Protein AF-A0A7R9KP83-F1 (afdb_monomer_lite)

pLDDT: mean 78.44, std 15.27, range [39.84, 94.88]

Secondary structure (DSSP, 8-state):
-B-SS--HHHHHHHHT-TTSPTT---B-TTS-HHHHHHHHHHT-SSGGGSPPHHHHHHHHHHHHHHTT----SSSS--

Organism: NCBI:txid1979941

Structure (mmCIF, N/CA/C/O backbone):
data_AF-A0A7R9KP83-F1
#
_entry.id   AF-A0A7R9KP83-F1
#
loop_
_atom_site.group_PDB
_atom_site.id
_atom_site.type_symbol
_atom_site.label_atom_id
_atom_site.label_alt_id
_atom_site.label_comp_id
_atom_site.label_asym_id
_atom_site.label_entity_id
_atom_site.label_seq_id
_atom_site.pdbx_PDB_ins_code
_atom_site.Cartn_x
_atom_site.Cartn_y
_atom_site.Cartn_z
_atom_site.occupancy
_atom_site.B_iso_or_equiv
_atom_site.auth_seq_id
_atom_site.auth_comp_id
_atom_site.auth_asym_id
_atom_site.auth_atom_id
_atom_site.pdbx_PDB_model_num
ATOM 1 N N . TRP A 1 1 ? -12.620 -0.789 -6.734 1.00 64.88 1 TRP A N 1
ATOM 2 C CA . TRP A 1 1 ? -11.482 -0.603 -5.805 1.00 64.88 1 TRP A CA 1
ATOM 3 C C . TRP A 1 1 ? -11.801 0.356 -4.657 1.00 64.88 1 TRP A C 1
ATOM 5 O O . TRP A 1 1 ? -11.210 0.186 -3.604 1.00 64.88 1 TRP A O 1
ATOM 15 N N . TYR A 1 2 ? -12.753 1.293 -4.777 1.00 67.31 2 TYR A N 1
ATOM 16 C CA . TYR A 1 2 ? -13.212 2.124 -3.651 1.00 67.31 2 TYR A CA 1
ATOM 17 C C . TYR A 1 2 ? -14.596 1.673 -3.157 1.00 67.31 2 TYR A C 1
ATOM 19 O O . TYR A 1 2 ? -15.530 1.588 -3.951 1.00 67.31 2 TYR A O 1
ATOM 27 N N . PHE A 1 3 ? -14.707 1.336 -1.868 1.00 71.19 3 PHE A N 1
ATOM 28 C CA . PHE A 1 3 ? -15.940 0.821 -1.244 1.00 71.19 3 PHE A CA 1
ATOM 29 C C . PHE A 1 3 ? -16.463 1.721 -0.107 1.00 71.19 3 PHE A C 1
ATOM 31 O O . PHE A 1 3 ? -17.353 1.309 0.636 1.00 71.19 3 PHE A O 1
ATOM 38 N N . GLY A 1 4 ? -15.932 2.942 0.028 1.00 71.94 4 GLY A N 1
ATOM 39 C CA . GLY A 1 4 ? -16.373 3.920 1.025 1.00 71.94 4 GLY A CA 1
ATOM 40 C C . GLY A 1 4 ? -16.177 3.447 2.473 1.00 71.94 4 GLY A C 1
ATOM 41 O O . GLY A 1 4 ? -15.158 2.830 2.817 1.00 71.94 4 GLY A O 1
ATOM 42 N N . LYS A 1 5 ? -17.167 3.714 3.336 1.00 72.75 5 LYS A N 1
ATOM 43 C CA . LYS A 1 5 ? -17.207 3.290 4.750 1.00 72.75 5 LYS A CA 1
ATOM 44 C C . LYS A 1 5 ? -17.477 1.790 4.900 1.00 72.75 5 LYS A C 1
ATOM 46 O O . LYS A 1 5 ? -18.532 1.387 5.377 1.00 72.75 5 LYS A O 1
ATOM 51 N N . ILE A 1 6 ? -16.509 0.959 4.528 1.00 79.25 6 ILE A N 1
ATOM 52 C CA . ILE A 1 6 ? -16.542 -0.487 4.774 1.00 79.25 6 ILE A CA 1
ATOM 53 C C . ILE A 1 6 ? -15.698 -0.847 6.004 1.00 79.25 6 ILE A C 1
ATOM 55 O O . ILE A 1 6 ? -14.548 -0.409 6.149 1.00 79.25 6 ILE A O 1
ATOM 59 N N . LYS A 1 7 ? -16.257 -1.652 6.917 1.00 78.94 7 LYS A N 1
ATOM 60 C CA . LYS A 1 7 ? -15.519 -2.121 8.102 1.00 78.94 7 LYS A CA 1
ATOM 61 C C . LYS A 1 7 ? -14.435 -3.124 7.700 1.00 78.94 7 LYS A C 1
ATOM 63 O O . LYS A 1 7 ? -14.535 -3.780 6.668 1.00 78.94 7 LYS A O 1
ATOM 68 N N . ARG A 1 8 ? -13.401 -3.291 8.539 1.00 77.19 8 ARG A N 1
ATOM 69 C CA . ARG A 1 8 ? -12.306 -4.256 8.287 1.00 77.19 8 ARG A CA 1
ATOM 70 C C . ARG A 1 8 ? -12.832 -5.662 7.986 1.00 77.19 8 ARG A C 1
ATOM 72 O O . ARG A 1 8 ? -12.454 -6.245 6.982 1.00 77.19 8 ARG A O 1
ATOM 79 N N . VAL A 1 9 ? -13.745 -6.147 8.822 1.00 81.81 9 VAL A N 1
ATOM 80 C CA . VAL A 1 9 ? -14.32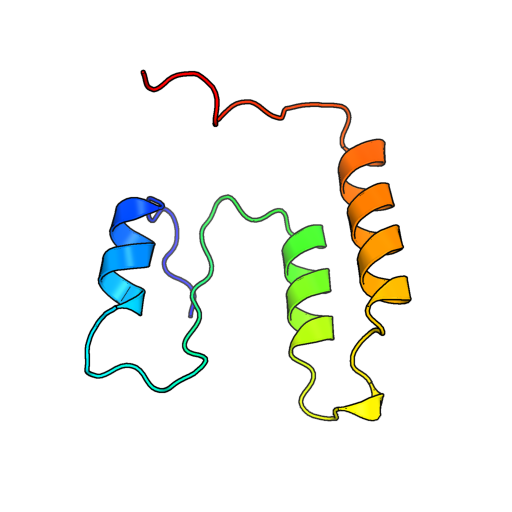7 -7.492 8.708 1.00 81.81 9 VAL A CA 1
ATOM 81 C C . VAL A 1 9 ? -15.083 -7.676 7.389 1.00 81.81 9 VAL A C 1
ATOM 83 O O . VAL A 1 9 ? -15.038 -8.736 6.774 1.00 81.81 9 VAL A O 1
ATOM 86 N N . GLU A 1 10 ? -15.774 -6.640 6.919 1.00 84.38 10 GLU A N 1
ATOM 87 C CA . GLU A 1 10 ? -16.493 -6.689 5.644 1.00 84.38 10 GLU A CA 1
ATOM 88 C C . GLU A 1 10 ? -15.535 -6.631 4.453 1.00 84.38 10 GLU A C 1
ATOM 90 O O . GLU A 1 10 ? -15.748 -7.325 3.461 1.00 84.38 10 GLU A O 1
ATOM 95 N N . ALA A 1 11 ? -14.460 -5.848 4.560 1.00 83.19 11 ALA A N 1
ATOM 96 C CA . ALA A 1 11 ? -13.402 -5.813 3.561 1.00 83.19 11 ALA A CA 1
ATOM 97 C C . ALA A 1 11 ? -12.697 -7.171 3.425 1.00 83.19 11 ALA A C 1
ATOM 99 O O . ALA A 1 11 ? -12.498 -7.634 2.307 1.00 83.19 11 ALA A O 1
ATOM 100 N N . GLU A 1 12 ? -12.384 -7.837 4.540 1.00 84.38 12 GLU A N 1
ATOM 101 C CA . GLU A 1 12 ? -11.795 -9.183 4.539 1.00 84.38 12 GLU A CA 1
ATOM 102 C C . GLU A 1 12 ? -12.716 -10.186 3.836 1.00 84.38 12 GLU A C 1
ATOM 104 O O . GLU A 1 12 ? -12.278 -10.879 2.922 1.00 84.38 12 GLU A O 1
ATOM 109 N N . LYS A 1 13 ? -14.016 -10.189 4.163 1.00 88.25 13 LYS A N 1
ATOM 110 C CA . LYS A 1 13 ? -15.001 -11.038 3.472 1.00 88.25 13 LYS A CA 1
ATOM 111 C C . LYS A 1 13 ? -15.042 -10.785 1.965 1.00 88.25 13 LYS A C 1
ATOM 113 O O . LYS A 1 13 ? -15.160 -11.737 1.205 1.00 88.25 13 LYS A O 1
ATOM 118 N N . LYS A 1 14 ? -14.942 -9.523 1.5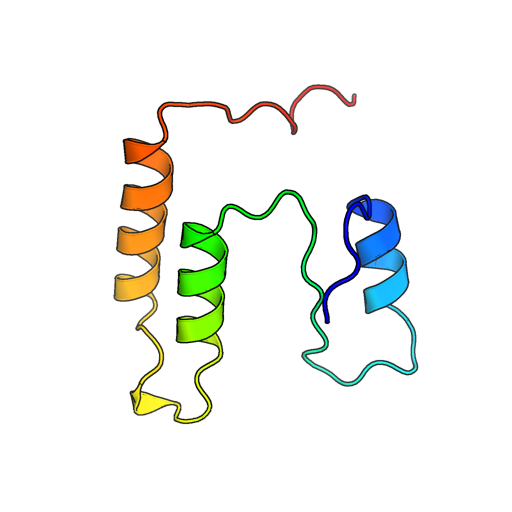32 1.00 86.06 14 LYS A N 1
ATOM 119 C CA . LYS A 1 14 ? -14.942 -9.169 0.105 1.00 86.06 14 LYS A CA 1
ATOM 120 C C . LYS A 1 14 ? -13.665 -9.578 -0.615 1.00 86.06 14 LYS A C 1
ATOM 122 O O . LYS A 1 14 ? -13.759 -9.960 -1.772 1.00 86.06 14 LYS A O 1
ATOM 127 N N . LEU A 1 15 ? -12.502 -9.487 0.031 1.00 86.38 15 LEU A N 1
ATOM 128 C CA . LEU A 1 15 ? -11.217 -9.875 -0.564 1.00 86.38 15 LEU A CA 1
ATOM 129 C C . LEU A 1 15 ? -11.053 -11.395 -0.654 1.00 86.38 15 LEU A C 1
ATOM 131 O O . LEU A 1 15 ? -10.419 -11.877 -1.585 1.00 86.38 15 LEU A O 1
ATOM 135 N N . LEU A 1 16 ? -11.666 -12.142 0.265 1.00 87.81 16 LEU A N 1
ATOM 136 C CA . LEU A 1 16 ? -11.624 -13.607 0.303 1.00 87.81 16 LEU A CA 1
ATOM 137 C C . LEU A 1 16 ? -12.612 -14.294 -0.656 1.00 87.81 16 LEU A C 1
ATOM 139 O O . LEU A 1 16 ? -12.706 -15.521 -0.648 1.00 87.81 16 LEU A O 1
ATOM 143 N N . LEU A 1 17 ? -13.364 -13.539 -1.465 1.00 87.06 17 LEU A N 1
ATOM 144 C CA . LEU A 1 17 ? -14.231 -14.126 -2.487 1.00 87.06 17 LEU A CA 1
ATOM 145 C C . LEU A 1 17 ? -13.394 -14.881 -3.522 1.00 87.06 17 LEU A C 1
ATOM 147 O O . LEU A 1 17 ? -12.382 -14.373 -4.002 1.00 87.06 17 LEU A O 1
ATOM 151 N N . VAL A 1 18 ? -13.846 -16.085 -3.883 1.00 87.56 18 VAL A N 1
ATOM 152 C CA . VAL A 1 18 ? -13.120 -16.989 -4.792 1.00 87.56 18 VAL A CA 1
ATOM 153 C C . VAL A 1 18 ? -12.989 -16.424 -6.211 1.00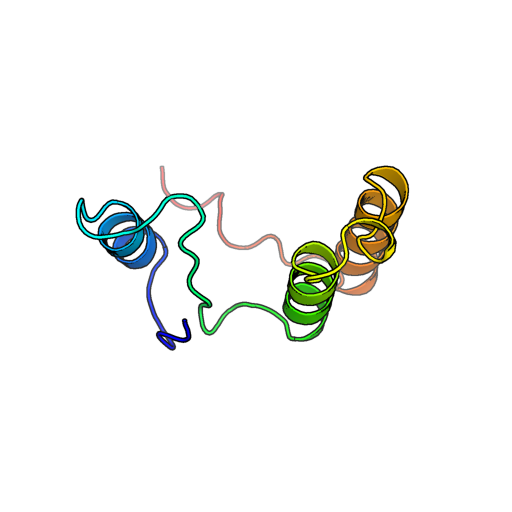 87.56 18 VAL A C 1
ATOM 155 O O . VAL A 1 18 ? -12.156 -16.879 -6.985 1.00 87.56 18 VAL A O 1
ATOM 158 N N . GLU A 1 19 ? -13.817 -15.434 -6.547 1.00 90.50 19 GLU A N 1
ATOM 159 C CA . GLU A 1 19 ? -13.814 -14.748 -7.839 1.00 90.50 19 GLU A CA 1
ATOM 160 C C . GLU A 1 19 ? -12.683 -13.719 -7.962 1.00 90.50 19 GLU A C 1
ATOM 162 O O . GLU A 1 19 ? -12.410 -13.237 -9.060 1.00 90.50 19 GLU A O 1
ATOM 167 N N . ASN A 1 20 ? -12.036 -13.348 -6.852 1.00 85.81 20 ASN A N 1
ATOM 168 C CA . ASN A 1 20 ? -10.973 -12.355 -6.878 1.00 85.81 20 ASN A CA 1
ATOM 169 C C . ASN A 1 20 ? -9.663 -12.953 -7.387 1.00 85.81 20 ASN A C 1
ATOM 171 O O . ASN A 1 20 ? -9.185 -13.979 -6.904 1.00 85.81 20 ASN A O 1
ATOM 175 N N . GLU A 1 21 ? -9.024 -12.233 -8.303 1.00 87.88 21 GLU A N 1
ATOM 176 C CA . GLU A 1 21 ? -7.668 -12.548 -8.731 1.00 87.88 21 GLU A CA 1
ATOM 177 C C . GLU A 1 21 ? -6.646 -12.281 -7.618 1.00 87.88 21 GLU A C 1
ATOM 179 O O . GLU A 1 21 ? -6.829 -11.433 -6.734 1.00 87.88 21 GLU A O 1
ATOM 184 N N . HIS A 1 22 ? -5.520 -12.990 -7.684 1.00 79.62 22 HIS A N 1
ATOM 185 C CA . HIS A 1 22 ? -4.413 -12.761 -6.769 1.00 79.62 22 HIS A CA 1
ATOM 186 C C . HIS A 1 22 ? -3.908 -11.315 -6.898 1.00 79.62 22 HIS A C 1
ATOM 188 O O . HIS A 1 22 ? -3.547 -10.863 -7.982 1.00 79.62 22 HIS A O 1
ATOM 194 N N . GLY A 1 23 ? -3.840 -10.599 -5.774 1.00 79.31 23 GLY A N 1
ATOM 195 C CA . GLY A 1 23 ? -3.503 -9.172 -5.754 1.00 79.31 23 GLY A CA 1
ATOM 196 C C . GLY A 1 23 ? -4.714 -8.235 -5.797 1.00 79.31 23 GLY A C 1
ATOM 197 O O . GLY A 1 23 ? -4.530 -7.024 -5.909 1.00 79.31 23 GLY A O 1
ATOM 198 N N . ALA A 1 24 ? -5.939 -8.758 -5.673 1.00 82.88 24 ALA A N 1
ATOM 199 C CA . ALA A 1 24 ? -7.121 -7.936 -5.450 1.00 82.88 24 ALA A CA 1
ATOM 200 C C . ALA A 1 24 ? -6.957 -7.043 -4.208 1.00 82.88 24 ALA A C 1
ATOM 202 O O . ALA A 1 24 ? -6.507 -7.480 -3.147 1.00 82.88 24 ALA A O 1
ATOM 203 N N .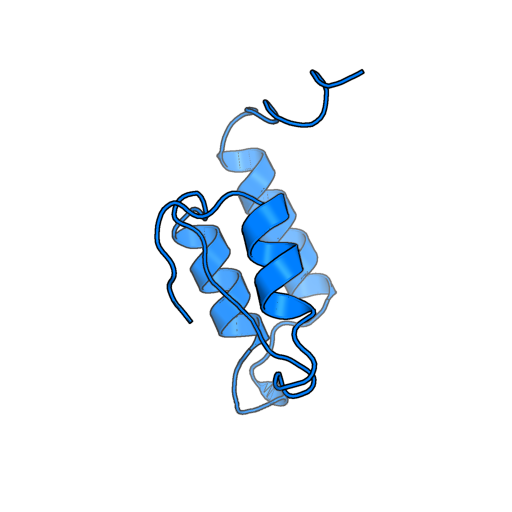 PHE A 1 25 ? -7.350 -5.778 -4.344 1.00 81.75 25 PHE A N 1
ATOM 204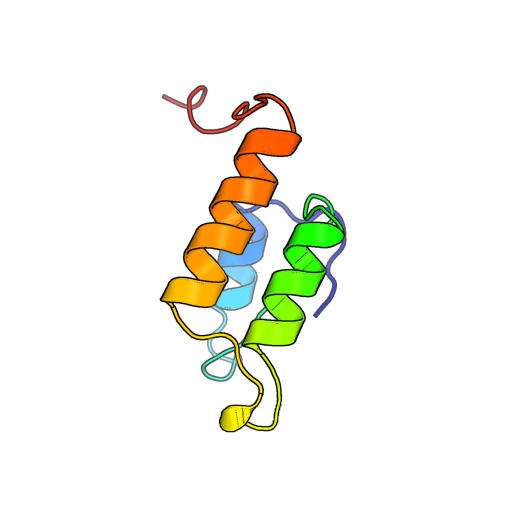 C CA . PHE A 1 25 ? -7.261 -4.777 -3.288 1.00 81.75 25 PHE A CA 1
ATOM 205 C C . PHE A 1 25 ? -8.535 -3.929 -3.229 1.00 81.75 25 PHE A C 1
ATOM 207 O O . PHE A 1 25 ? -9.277 -3.780 -4.206 1.00 81.75 25 PHE A O 1
ATOM 214 N N . LEU A 1 26 ? -8.786 -3.340 -2.061 1.00 78.50 26 LEU A N 1
ATOM 215 C CA . LEU A 1 26 ? -9.848 -2.362 -1.861 1.00 78.50 26 LEU A CA 1
ATOM 216 C C . LEU A 1 26 ? -9.383 -1.238 -0.937 1.00 78.50 26 LEU A C 1
ATOM 218 O O . LEU A 1 26 ? -8.563 -1.444 -0.046 1.00 78.50 26 LEU A O 1
ATOM 222 N N . ILE A 1 27 ? -9.965 -0.061 -1.132 1.00 71.88 27 ILE A N 1
ATOM 223 C CA . ILE A 1 27 ? -9.692 1.170 -0.393 1.00 71.88 27 ILE A CA 1
ATOM 224 C C . ILE A 1 27 ? -10.894 1.469 0.511 1.00 71.88 27 ILE A C 1
ATOM 226 O O . ILE A 1 27 ? -12.049 1.354 0.081 1.00 71.88 27 ILE A O 1
ATOM 230 N N . ARG A 1 28 ? -10.610 1.837 1.766 1.00 73.69 28 ARG A N 1
ATOM 231 C CA . ARG A 1 28 ? -11.595 2.173 2.809 1.00 73.69 28 ARG A CA 1
ATOM 232 C C . ARG A 1 28 ? -11.520 3.661 3.145 1.00 73.69 28 ARG A C 1
ATOM 234 O O . ARG A 1 28 ? -10.430 4.219 3.136 1.00 73.69 28 ARG A O 1
ATOM 241 N N . ASP A 1 29 ? -12.642 4.253 3.548 1.00 66.69 29 ASP A N 1
ATOM 242 C CA . ASP A 1 29 ? -12.759 5.691 3.875 1.00 66.69 29 ASP A CA 1
ATOM 243 C C . ASP A 1 29 ? -11.854 6.204 4.999 1.00 66.69 29 ASP A C 1
ATOM 245 O O . ASP A 1 29 ? -11.690 7.408 5.145 1.00 66.69 29 ASP A O 1
ATOM 249 N N . ARG A 1 30 ? -11.265 5.319 5.808 1.00 68.50 30 ARG A N 1
ATOM 250 C CA . ARG A 1 30 ? -10.330 5.706 6.876 1.00 68.50 30 ARG A CA 1
ATOM 251 C C . ARG A 1 30 ? -8.861 5.613 6.456 1.00 68.50 30 ARG A C 1
ATOM 253 O O . ARG A 1 30 ? -8.015 5.451 7.324 1.00 68.50 30 ARG A O 1
ATOM 260 N N . CYS A 1 31 ? -8.558 5.627 5.157 1.00 72.00 31 CYS A N 1
ATOM 261 C CA . CYS A 1 31 ? -7.176 5.707 4.687 1.00 72.00 31 CYS A CA 1
ATOM 262 C C . CYS A 1 31 ? -6.792 7.183 4.521 1.00 72.00 31 CYS A C 1
ATOM 264 O O . CYS A 1 31 ? -7.384 7.846 3.666 1.00 72.00 31 CYS A O 1
ATOM 266 N N . PRO A 1 32 ? -5.840 7.711 5.309 1.00 82.25 32 PRO A N 1
ATOM 267 C CA . PRO A 1 32 ? -5.315 9.052 5.097 1.00 82.25 32 PRO A CA 1
ATOM 268 C C . PRO A 1 32 ? -4.770 9.184 3.676 1.00 82.25 32 PRO A C 1
ATOM 270 O O . PRO A 1 32 ? -4.156 8.255 3.148 1.00 82.25 32 PRO A O 1
ATOM 273 N N . GLN A 1 33 ? -5.001 10.339 3.055 1.00 80.94 33 GLN A N 1
ATOM 274 C CA . GLN A 1 33 ? -4.615 10.587 1.665 1.00 80.94 33 GLN A CA 1
ATOM 275 C C . GLN A 1 33 ? -3.113 10.333 1.436 1.00 80.94 33 GLN A C 1
ATOM 277 O O . GLN A 1 33 ? -2.745 9.688 0.458 1.00 80.94 33 GLN A O 1
ATOM 282 N N . ALA A 1 34 ? -2.264 10.728 2.388 1.00 84.12 34 ALA A N 1
ATOM 283 C CA . ALA A 1 34 ? -0.822 10.488 2.330 1.00 84.12 34 ALA A CA 1
ATOM 284 C C . ALA A 1 34 ? -0.464 8.988 2.339 1.00 84.12 34 ALA A C 1
ATOM 286 O O . ALA A 1 34 ? 0.379 8.540 1.563 1.00 84.12 34 ALA A O 1
ATOM 287 N N . LEU A 1 35 ? -1.149 8.176 3.152 1.00 84.94 35 LEU A N 1
ATOM 288 C CA . LEU A 1 35 ? -0.941 6.726 3.160 1.00 84.94 35 LEU A CA 1
ATOM 289 C C . LEU A 1 35 ? -1.390 6.087 1.838 1.00 84.94 35 LEU A C 1
ATOM 291 O O . LEU A 1 35 ? -0.750 5.160 1.340 1.00 84.94 35 LEU A O 1
ATOM 295 N N . TYR A 1 36 ? -2.474 6.589 1.246 1.00 84.19 36 TYR A N 1
ATOM 296 C CA . TYR A 1 36 ? -2.937 6.125 -0.058 1.00 84.19 36 TYR A CA 1
ATOM 297 C C . TYR A 1 36 ? -1.935 6.435 -1.181 1.00 84.19 36 TYR A C 1
ATOM 299 O O . TYR A 1 36 ? -1.700 5.590 -2.045 1.00 84.19 36 TYR A O 1
ATOM 307 N N . GLU A 1 37 ? -1.289 7.597 -1.147 1.00 89.25 37 GLU A N 1
ATOM 308 C CA . GLU A 1 37 ? -0.234 7.957 -2.101 1.00 89.25 37 GLU A CA 1
ATOM 309 C C . GLU A 1 37 ? 0.969 7.009 -2.004 1.00 89.25 37 GLU A C 1
ATOM 311 O O . GLU A 1 37 ? 1.424 6.493 -3.026 1.00 89.25 37 GLU A O 1
ATOM 316 N N . ILE A 1 38 ? 1.395 6.658 -0.785 1.00 90.50 38 ILE A N 1
ATOM 317 C CA . ILE A 1 38 ? 2.450 5.655 -0.553 1.00 90.50 38 ILE A CA 1
ATOM 318 C C . ILE A 1 38 ? 2.063 4.285 -1.150 1.00 90.50 38 ILE A C 1
ATOM 320 O O . ILE A 1 38 ? 2.895 3.596 -1.756 1.00 90.50 38 ILE A O 1
ATOM 324 N N . MET A 1 39 ? 0.794 3.876 -1.022 1.00 88.12 39 MET A N 1
ATOM 325 C CA . MET A 1 39 ? 0.296 2.632 -1.628 1.00 88.12 39 MET A CA 1
ATOM 326 C C . MET A 1 39 ? 0.333 2.686 -3.161 1.00 88.12 39 MET A C 1
ATOM 328 O O . MET A 1 39 ? 0.766 1.722 -3.794 1.00 88.12 39 MET A O 1
ATOM 332 N N . LEU A 1 40 ? -0.074 3.805 -3.768 1.00 88.44 40 LEU A N 1
ATOM 333 C CA . LEU A 1 40 ? -0.050 3.980 -5.224 1.00 88.44 40 LEU A CA 1
ATOM 334 C C . LEU A 1 40 ? 1.368 3.907 -5.799 1.00 88.44 40 LEU A C 1
ATOM 336 O O . LEU A 1 40 ? 1.572 3.269 -6.833 1.00 88.44 40 LEU A O 1
ATOM 340 N N . GLU A 1 41 ? 2.351 4.500 -5.122 1.00 91.12 41 GLU A N 1
ATOM 341 C CA . GLU A 1 41 ? 3.760 4.375 -5.507 1.00 91.12 41 GLU A CA 1
ATOM 342 C C . GLU A 1 41 ? 4.245 2.918 -5.445 1.00 91.12 41 GLU A C 1
ATOM 344 O O . GLU A 1 41 ? 4.941 2.436 -6.341 1.00 91.12 41 GLU A O 1
ATOM 349 N N . SER A 1 42 ? 3.830 2.183 -4.411 1.00 91.69 42 SER A N 1
ATOM 350 C CA . SER A 1 42 ? 4.168 0.765 -4.238 1.00 91.69 42 SER A CA 1
ATOM 351 C C . SER A 1 42 ? 3.547 -0.123 -5.325 1.00 91.69 42 SER A C 1
ATOM 353 O O . SER A 1 42 ? 4.129 -1.136 -5.719 1.00 91.69 42 SER A O 1
ATOM 355 N N . TRP A 1 43 ? 2.387 0.267 -5.859 1.00 91.81 43 TRP A N 1
ATOM 356 C CA . TRP A 1 43 ? 1.682 -0.430 -6.940 1.00 91.81 43 TRP A CA 1
ATOM 357 C C . TRP A 1 43 ? 2.022 0.086 -8.341 1.00 91.81 43 TRP A C 1
ATOM 359 O O . TRP A 1 43 ? 1.303 -0.198 -9.302 1.00 91.81 43 TRP A O 1
ATOM 369 N N . HIS A 1 44 ? 3.129 0.813 -8.496 1.00 92.75 44 HIS A N 1
ATOM 370 C CA . HIS A 1 44 ? 3.520 1.345 -9.792 1.00 92.75 44 HIS A CA 1
ATOM 371 C C . HIS A 1 44 ? 3.677 0.226 -10.852 1.00 92.75 44 HIS A C 1
ATOM 373 O O . HIS A 1 44 ? 4.242 -0.844 -10.593 1.00 92.75 44 HIS A O 1
ATOM 379 N N . LYS A 1 45 ? 3.170 0.463 -12.074 1.00 89.19 45 LYS A N 1
ATOM 380 C CA . LYS A 1 45 ? 3.182 -0.525 -13.175 1.00 89.19 45 LYS A CA 1
ATOM 381 C C . LYS A 1 45 ? 4.603 -0.957 -13.548 1.00 89.19 45 LYS A C 1
ATOM 383 O O . LYS A 1 45 ? 4.855 -2.133 -13.774 1.00 89.19 45 LYS A O 1
ATOM 388 N N . ASP A 1 46 ? 5.505 0.015 -13.604 1.00 92.81 46 ASP A N 1
ATOM 389 C CA . ASP A 1 46 ? 6.942 -0.190 -13.788 1.00 92.81 46 ASP A CA 1
ATOM 390 C C . ASP A 1 46 ? 7.602 -0.593 -12.452 1.00 92.81 46 ASP A C 1
ATOM 392 O O . ASP A 1 46 ? 7.557 0.216 -11.518 1.00 92.81 46 ASP A O 1
ATOM 396 N N . PRO A 1 47 ? 8.205 -1.795 -12.342 1.00 90.38 47 PRO A N 1
ATOM 397 C CA . PRO A 1 47 ? 8.869 -2.263 -11.126 1.00 90.38 47 PRO A CA 1
ATOM 398 C C . PRO A 1 47 ? 10.036 -1.383 -10.673 1.00 90.38 47 PRO A C 1
ATOM 400 O O . PRO A 1 47 ? 10.269 -1.279 -9.474 1.00 90.38 47 PRO A O 1
ATOM 403 N N . PHE A 1 48 ? 10.742 -0.725 -11.598 1.00 91.69 48 PHE A N 1
ATOM 404 C CA . PHE A 1 48 ? 11.909 0.104 -11.267 1.00 91.69 48 PHE A CA 1
ATOM 405 C C . PHE A 1 48 ? 11.534 1.441 -10.626 1.00 91.69 48 PHE A C 1
ATOM 407 O O . PHE A 1 48 ? 12.384 2.112 -10.050 1.00 91.69 48 PHE A O 1
ATOM 414 N N . LYS A 1 49 ? 10.259 1.829 -10.726 1.00 91.81 49 LYS A N 1
ATOM 415 C CA . LYS A 1 49 ? 9.717 3.043 -10.108 1.00 91.81 49 LYS A CA 1
ATOM 416 C C . LYS A 1 49 ? 9.070 2.784 -8.752 1.00 91.81 49 LYS A C 1
ATOM 418 O O . LYS A 1 49 ? 8.642 3.735 -8.104 1.00 91.81 49 LYS A O 1
ATOM 423 N N . ARG A 1 50 ? 8.968 1.520 -8.332 1.00 91.94 50 ARG A N 1
ATOM 424 C CA . ARG A 1 50 ? 8.458 1.184 -7.004 1.00 91.94 50 ARG A CA 1
ATOM 425 C C . ARG A 1 50 ? 9.508 1.562 -5.957 1.00 91.94 50 ARG A C 1
ATOM 427 O O . ARG A 1 50 ? 10.697 1.338 -6.196 1.00 91.94 50 ARG A O 1
ATOM 434 N N . PRO A 1 51 ? 9.098 2.108 -4.804 1.00 94.06 51 PRO A N 1
ATOM 435 C CA . PRO A 1 51 ? 10.012 2.368 -3.703 1.00 94.06 51 PRO A CA 1
ATOM 436 C C . PRO A 1 51 ? 10.698 1.072 -3.251 1.00 94.06 51 PRO A C 1
ATOM 438 O O . PRO A 1 51 ? 10.107 -0.010 -3.284 1.00 94.06 51 PRO A O 1
ATOM 441 N N . THR A 1 52 ? 11.949 1.180 -2.800 1.00 94.88 52 THR A N 1
ATOM 442 C CA . THR A 1 52 ? 12.610 0.077 -2.089 1.00 94.88 52 THR A CA 1
ATOM 443 C C . THR A 1 52 ? 11.956 -0.133 -0.724 1.00 94.88 52 THR A C 1
ATOM 445 O O . THR A 1 52 ? 11.274 0.753 -0.210 1.00 94.88 52 THR A O 1
ATOM 448 N N . PHE A 1 53 ? 12.192 -1.285 -0.094 1.00 92.75 53 PHE A N 1
ATOM 449 C CA . PHE A 1 53 ? 11.734 -1.507 1.283 1.00 92.75 53 PHE A CA 1
ATOM 450 C C . PHE A 1 53 ? 12.293 -0.472 2.258 1.00 92.75 53 PHE A C 1
ATOM 452 O O . PHE A 1 53 ? 11.551 0.020 3.099 1.00 92.75 53 PHE A O 1
ATOM 459 N N . GLU A 1 54 ? 13.562 -0.095 2.093 1.00 93.81 54 GLU A N 1
ATOM 460 C CA . GLU A 1 54 ? 14.170 1.007 2.838 1.00 93.81 54 GLU A CA 1
ATOM 461 C C . GLU A 1 54 ? 13.377 2.300 2.613 1.00 93.81 54 GLU A C 1
ATOM 463 O O . GLU A 1 54 ? 12.941 2.908 3.581 1.00 93.81 54 GLU A O 1
ATOM 468 N N . THR A 1 55 ? 13.080 2.641 1.350 1.00 93.12 55 THR A N 1
ATOM 469 C CA . THR A 1 55 ? 12.263 3.811 0.976 1.00 93.12 55 THR A CA 1
ATOM 470 C C . THR A 1 55 ? 10.914 3.841 1.673 1.00 93.12 55 THR A C 1
ATOM 472 O O . THR A 1 55 ? 10.491 4.850 2.232 1.00 93.12 55 THR A O 1
ATOM 475 N N . LEU A 1 56 ? 10.231 2.705 1.636 1.00 92.06 56 LEU A N 1
ATOM 476 C CA . LEU A 1 56 ? 8.921 2.552 2.235 1.00 92.06 56 LEU A CA 1
ATOM 477 C C . LEU A 1 56 ? 8.975 2.675 3.763 1.00 92.06 56 LEU A C 1
ATOM 479 O O . LEU A 1 56 ? 8.072 3.269 4.347 1.00 92.06 56 LEU A O 1
ATOM 483 N N . GLN A 1 57 ? 10.023 2.148 4.400 1.00 89.50 57 GLN A N 1
ATOM 484 C CA . GLN A 1 57 ? 10.183 2.190 5.849 1.00 89.50 57 GLN A CA 1
ATOM 485 C C . GLN A 1 57 ? 10.237 3.631 6.361 1.00 89.50 57 GLN A C 1
ATOM 487 O O . GLN A 1 57 ? 9.399 3.998 7.182 1.00 89.50 57 GLN A O 1
ATOM 492 N N . TRP A 1 58 ? 11.146 4.465 5.848 1.00 90.44 58 TRP A N 1
ATOM 493 C CA . TRP A 1 58 ? 11.244 5.843 6.338 1.00 90.44 58 TRP A CA 1
ATOM 494 C C . TRP A 1 58 ? 10.022 6.689 5.977 1.00 90.44 58 TRP A C 1
ATOM 496 O O . TRP A 1 58 ? 9.607 7.507 6.790 1.00 90.44 58 TRP A O 1
ATOM 506 N N . LYS A 1 59 ? 9.374 6.457 4.825 1.00 89.56 59 LYS A N 1
ATOM 507 C CA . LYS A 1 59 ? 8.097 7.122 4.497 1.00 89.56 59 LYS A CA 1
ATOM 508 C C . LYS A 1 59 ? 6.995 6.808 5.509 1.00 89.56 59 LYS A C 1
ATOM 510 O O . LYS A 1 59 ? 6.217 7.688 5.863 1.00 89.56 59 LYS A O 1
ATOM 515 N N . LEU A 1 60 ? 6.910 5.556 5.958 1.00 88.31 60 LEU A N 1
ATOM 516 C CA . LEU A 1 60 ? 5.925 5.146 6.957 1.00 88.31 60 LEU A CA 1
ATOM 517 C C . LEU A 1 60 ? 6.287 5.661 8.352 1.00 88.31 60 LEU A C 1
ATOM 519 O O . LEU A 1 60 ? 5.403 6.111 9.074 1.00 88.31 60 LEU A O 1
ATOM 523 N N . GLU A 1 61 ? 7.563 5.625 8.732 1.00 88.06 61 GLU A N 1
ATOM 524 C CA . GLU A 1 61 ? 8.031 6.191 10.001 1.00 88.06 61 GLU A CA 1
ATOM 525 C C . GLU A 1 61 ? 7.736 7.695 10.081 1.00 88.06 61 GLU A C 1
ATOM 527 O O . GLU A 1 61 ? 7.169 8.146 11.074 1.00 88.06 61 GLU A O 1
ATOM 532 N N . ASP A 1 62 ? 8.029 8.455 9.024 1.00 86.69 62 ASP A N 1
ATOM 533 C CA . ASP A 1 62 ? 7.711 9.885 8.926 1.00 86.69 62 ASP A CA 1
ATOM 534 C C . ASP A 1 62 ? 6.196 10.132 9.023 1.00 86.69 62 ASP A C 1
ATOM 536 O O . ASP A 1 62 ? 5.737 10.929 9.839 1.00 86.69 62 ASP A O 1
ATOM 540 N N . PHE A 1 63 ? 5.396 9.347 8.294 1.00 85.00 63 PHE A N 1
ATOM 541 C CA . PHE A 1 63 ? 3.935 9.409 8.353 1.00 85.00 63 PHE A CA 1
ATOM 542 C C . PHE A 1 63 ? 3.385 9.203 9.781 1.00 85.00 63 PHE A C 1
ATOM 544 O O . PHE A 1 63 ? 2.561 9.989 10.248 1.00 85.00 63 PHE A O 1
ATOM 551 N N . PHE A 1 64 ? 3.865 8.192 10.514 1.00 79.94 64 PHE A N 1
ATOM 552 C CA . PHE A 1 64 ? 3.390 7.902 11.875 1.00 79.94 64 PHE A CA 1
ATOM 553 C C . PHE A 1 64 ? 3.992 8.808 12.961 1.00 79.94 64 PHE A C 1
ATOM 555 O O . PHE A 1 64 ? 3.408 8.930 14.040 1.00 79.94 64 PHE A O 1
ATOM 562 N N . THR A 1 65 ? 5.146 9.431 12.708 1.00 78.69 65 THR A N 1
ATOM 563 C CA . THR A 1 65 ? 5.789 10.367 13.647 1.00 78.69 65 THR A CA 1
ATOM 564 C C . THR A 1 65 ? 5.249 11.790 13.517 1.00 78.69 65 THR A C 1
ATOM 566 O O . THR A 1 65 ? 5.075 12.454 14.540 1.00 78.69 65 THR A O 1
ATOM 569 N N . LEU A 1 66 ? 4.915 12.244 12.303 1.00 65.38 66 LEU A N 1
ATOM 570 C CA . LEU A 1 66 ? 4.331 13.566 12.042 1.00 65.38 66 LEU A CA 1
ATOM 571 C C . LEU A 1 66 ? 2.848 13.665 12.426 1.00 65.38 66 LEU A C 1
ATOM 573 O O . LEU A 1 66 ? 2.406 14.733 12.846 1.00 65.38 66 LEU A O 1
ATOM 577 N N . GLU A 1 67 ? 2.076 12.576 12.331 1.00 59.31 67 GLU A N 1
ATOM 578 C CA . GLU A 1 67 ? 0.642 12.588 12.668 1.00 59.31 67 GLU A CA 1
ATOM 579 C C . GLU A 1 67 ? 0.334 12.571 14.177 1.00 59.31 67 GLU A C 1
ATOM 581 O O . GLU A 1 67 ? -0.836 12.594 14.545 1.00 59.31 67 GLU A O 1
ATOM 586 N N . GLY A 1 68 ? 1.335 12.589 15.069 1.00 52.84 68 GLY A N 1
ATOM 587 C CA . GLY A 1 68 ? 1.101 12.812 16.499 1.00 52.84 68 GLY A CA 1
ATOM 588 C C . GLY A 1 68 ? 0.065 11.858 17.105 1.00 52.84 68 GLY A C 1
ATOM 589 O O . GLY A 1 68 ? -1.012 12.280 17.502 1.00 52.84 68 GLY A O 1
ATOM 590 N N . SER A 1 69 ? 0.401 10.570 17.203 1.00 55.28 69 SER A N 1
ATOM 591 C CA . SER A 1 69 ? -0.265 9.595 18.079 1.00 55.28 69 SER A CA 1
ATOM 592 C C . SER A 1 69 ? -1.808 9.637 18.138 1.00 55.28 69 SER A C 1
ATOM 594 O O . SER A 1 69 ? -2.370 10.089 19.130 1.00 55.28 69 SER A O 1
ATOM 596 N N . GLU A 1 70 ? -2.510 8.985 17.211 1.00 47.91 70 GLU A N 1
ATOM 597 C CA . GLU A 1 70 ? -3.739 8.263 17.585 1.00 47.91 70 GLU A CA 1
ATOM 598 C C . GLU A 1 70 ? -3.748 6.861 16.971 1.00 47.91 70 GLU A C 1
ATOM 600 O O . GLU A 1 70 ? -4.558 6.503 16.121 1.00 47.91 70 GLU A O 1
ATOM 605 N N . TYR A 1 71 ? -2.884 5.999 17.519 1.00 46.84 71 TYR A N 1
ATOM 606 C CA . TYR A 1 71 ? -3.146 4.559 17.588 1.00 46.84 71 TYR A CA 1
ATOM 607 C C . TYR A 1 71 ? -4.342 4.312 18.536 1.00 46.84 71 TYR A C 1
ATOM 609 O O . TYR A 1 71 ? -4.218 3.713 19.602 1.00 46.84 71 TYR A O 1
ATOM 617 N N . LYS A 1 72 ? -5.531 4.804 18.177 1.00 51.91 72 LYS A N 1
ATOM 618 C CA . LYS A 1 72 ? -6.798 4.415 18.803 1.00 51.91 72 LYS A CA 1
ATOM 619 C C . LYS A 1 72 ? -7.626 3.644 17.793 1.00 51.91 72 LYS A C 1
ATOM 621 O O . LYS A 1 72 ? -8.482 4.208 17.132 1.00 51.91 72 LYS A O 1
ATOM 626 N N . GLU A 1 73 ? -7.330 2.353 17.676 1.00 47.56 73 GLU A N 1
ATOM 627 C CA . GLU A 1 73 ? -8.303 1.264 17.466 1.00 47.56 73 GLU A CA 1
ATOM 628 C C . GLU A 1 73 ? -7.555 -0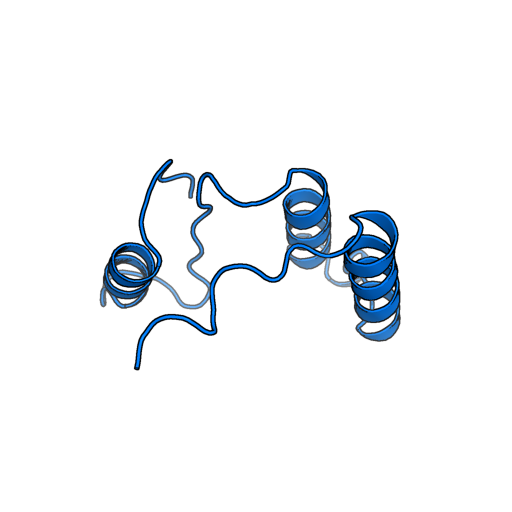.030 17.110 1.00 47.56 73 GLU A C 1
ATOM 630 O O . GLU A 1 73 ? -7.591 -0.526 15.987 1.00 47.56 73 GLU A O 1
ATOM 635 N N . ALA A 1 74 ? -6.860 -0.588 18.100 1.00 42.22 74 ALA A N 1
ATOM 636 C CA . ALA A 1 74 ? -6.523 -2.015 18.125 1.00 42.22 74 ALA A CA 1
ATOM 637 C C . ALA A 1 74 ? -6.479 -2.604 19.551 1.00 42.22 74 ALA A C 1
ATOM 639 O O . ALA A 1 74 ? -6.214 -3.790 19.707 1.00 42.22 74 ALA A O 1
ATOM 640 N N . SER A 1 75 ? -6.758 -1.809 20.593 1.00 41.56 75 SER A N 1
ATOM 641 C CA . SER A 1 75 ? -6.621 -2.209 22.003 1.00 41.56 75 SER A CA 1
ATOM 642 C C . SER A 1 75 ? -7.920 -2.167 22.823 1.00 41.56 75 SER A C 1
ATOM 644 O O . SER A 1 75 ? -7.870 -2.373 24.029 1.00 41.56 75 SER A O 1
ATOM 646 N N . ILE A 1 76 ? -9.091 -1.970 22.203 1.00 43.16 76 ILE A N 1
ATOM 647 C CA . ILE A 1 76 ? -10.393 -2.141 22.881 1.00 43.16 76 ILE A CA 1
ATOM 648 C C . ILE A 1 76 ? -11.253 -3.123 22.079 1.00 43.16 76 ILE A C 1
ATOM 650 O O . ILE A 1 76 ? -12.176 -2.731 21.372 1.00 43.16 76 ILE A O 1
ATOM 654 N N . ALA A 1 77 ? -10.887 -4.402 22.133 1.00 39.84 77 ALA A N 1
ATOM 655 C CA . ALA A 1 77 ? -11.760 -5.533 21.815 1.00 39.84 77 ALA A CA 1
ATOM 656 C C . ALA A 1 77 ? -11.118 -6.822 22.363 1.00 39.84 77 ALA A C 1
ATOM 658 O O . ALA A 1 77 ? -10.667 -7.672 21.598 1.00 39.84 77 ALA A O 1
ATOM 659 N N . TYR A 1 78 ? -11.024 -6.913 23.689 1.00 40.62 78 TYR A N 1
ATOM 660 C CA . TYR A 1 78 ? -11.014 -8.188 24.408 1.00 40.62 78 TYR A CA 1
ATOM 661 C C . TYR A 1 78 ? -12.283 -8.248 25.251 1.00 40.62 78 TYR A C 1
ATOM 663 O O . TYR A 1 78 ? -12.656 -7.179 25.789 1.00 40.62 78 TYR A O 1
#

Foldseek 3Di:
DEDEADDPVRQVVVCPPPPDDPPDDYDYNPQPPLNVVLVCQCVDPDPVSRDDPVRSVVSVVCVVVVVPDDPPDDPPDD

Sequence (78 aa):
WYFGKIKRVEAEKKLLLVENEHGAFLIRDRCPQALYEIMLESWHKDPFKRPTFETLQWKLEDFFTLEGSEYKEASIAY

InterPro domains:
  IPR000980 SH2 domain [PF00017] (1-31)
  IPR000980 SH2 domain [PS50001] (1-29)
  IPR011009 Protein kinase-like domain superfamily [SSF56112] (26-69)
  IPR036860 SH2 domain superfamily [G3DSA:3.30.505.10] (1-50)
  IPR036860 SH2 domain superfamily [SSF55550] (1-32)

Radius of gyration: 14.82 Å; chains: 1; bounding box: 31×31×38 Å